Protein AF-A0A6H2C6N6-F1 (afdb_monomer_lite)

Foldseek 3Di:
DDDDDDDPPVPVDDPPDDFDWDWDWDWDDDPNDTDTDIDIDTDDPVNVVCVVVVPDDD

Organism: NCBI:txid315271

pLDDT: mean 89.24, std 7.75, range [50.47, 97.25]

Radius of gyration: 16.24 Å; chains: 1; bounding box: 39×29×37 Å

Structure (mmCIF, N/CA/C/O backbone):
data_AF-A0A6H2C6N6-F1
#
_entry.id   AF-A0A6H2C6N6-F1
#
loop_
_atom_site.group_PDB
_atom_site.id
_atom_site.type_symbol
_atom_site.label_atom_id
_atom_site.label_alt_id
_atom_site.label_comp_id
_atom_site.label_asym_id
_atom_site.label_entity_id
_atom_site.label_seq_id
_atom_site.pdbx_PDB_ins_code
_atom_site.Cartn_x
_atom_site.Cartn_y
_atom_site.Cartn_z
_atom_site.occupancy
_atom_site.B_iso_or_equiv
_atom_site.auth_seq_id
_atom_site.auth_comp_id
_atom_site.auth_asym_id
_atom_site.auth_atom_id
_atom_site.pdbx_PDB_model_num
ATO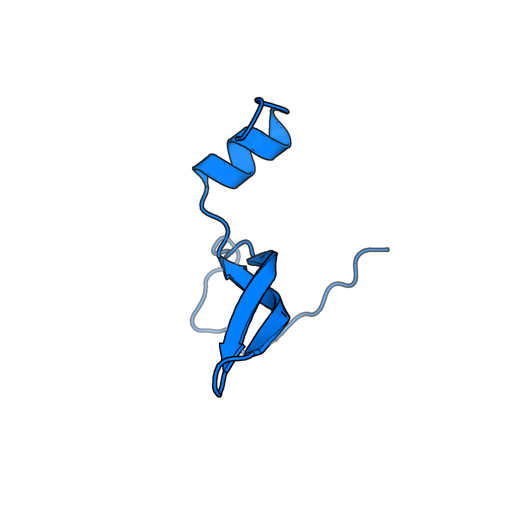M 1 N N . MET A 1 1 ? 7.858 -14.979 4.186 1.00 50.47 1 MET A N 1
ATOM 2 C CA . MET A 1 1 ? 7.811 -15.814 2.968 1.00 50.47 1 MET A CA 1
ATOM 3 C C . MET A 1 1 ? 6.999 -15.026 1.956 1.00 50.47 1 MET A C 1
ATOM 5 O O . MET A 1 1 ? 5.870 -14.687 2.277 1.00 50.47 1 MET A O 1
ATOM 9 N N . THR A 1 2 ? 7.587 -14.618 0.833 1.00 74.50 2 THR A N 1
ATOM 10 C CA . THR A 1 2 ? 6.878 -13.817 -0.178 1.00 74.50 2 THR A CA 1
ATOM 11 C C . THR A 1 2 ? 6.129 -14.762 -1.108 1.00 74.50 2 THR A C 1
ATOM 13 O O . THR A 1 2 ? 6.750 -15.628 -1.720 1.00 74.50 2 THR A O 1
ATOM 16 N N . THR A 1 3 ? 4.809 -14.624 -1.193 1.00 83.25 3 THR A N 1
ATOM 17 C CA . THR A 1 3 ? 3.980 -15.405 -2.119 1.00 83.25 3 THR A CA 1
ATOM 18 C C . THR A 1 3 ? 3.914 -14.674 -3.451 1.00 83.25 3 THR A C 1
ATOM 20 O O . THR A 1 3 ? 3.468 -13.532 -3.503 1.00 83.25 3 THR A O 1
ATOM 23 N N . ILE A 1 4 ? 4.354 -15.324 -4.528 1.00 82.25 4 ILE A N 1
ATOM 24 C CA . ILE A 1 4 ? 4.180 -14.807 -5.888 1.00 82.25 4 ILE A CA 1
ATOM 25 C C . ILE A 1 4 ? 2.834 -15.310 -6.399 1.00 82.25 4 ILE A C 1
ATOM 27 O O . ILE A 1 4 ? 2.611 -16.516 -6.483 1.00 82.25 4 ILE A O 1
ATOM 31 N N . ILE A 1 5 ? 1.949 -14.379 -6.740 1.00 82.69 5 ILE A N 1
ATOM 32 C CA . ILE A 1 5 ? 0.679 -14.665 -7.402 1.00 82.69 5 ILE A CA 1
ATOM 33 C C . ILE A 1 5 ? 0.819 -14.147 -8.830 1.00 82.69 5 ILE A C 1
ATOM 35 O O . ILE A 1 5 ? 0.952 -12.945 -9.040 1.00 82.69 5 ILE A O 1
ATOM 39 N N . ALA A 1 6 ? 0.841 -15.056 -9.803 1.00 81.88 6 ALA A N 1
ATOM 40 C CA . ALA A 1 6 ? 0.886 -14.697 -11.215 1.00 81.88 6 ALA A CA 1
ATOM 41 C C . ALA A 1 6 ? -0.539 -14.698 -11.777 1.00 81.88 6 ALA A C 1
ATOM 43 O O . ALA A 1 6 ? -1.256 -15.691 -11.651 1.00 81.88 6 ALA A O 1
ATOM 44 N N . TYR A 1 7 ? -0.936 -13.598 -12.411 1.00 81.94 7 TYR A N 1
ATOM 45 C CA . TYR A 1 7 ? -2.186 -13.507 -13.157 1.00 81.94 7 TYR A CA 1
ATOM 46 C C . TYR A 1 7 ? -1.864 -13.548 -14.653 1.00 81.94 7 TYR A C 1
ATOM 48 O O . TYR A 1 7 ? -1.277 -12.611 -15.188 1.00 81.94 7 TYR A O 1
ATOM 56 N N . ALA A 1 8 ? -2.187 -14.665 -15.309 1.00 80.31 8 ALA A N 1
ATOM 57 C CA . ALA A 1 8 ? -1.750 -14.948 -16.680 1.00 80.31 8 ALA A CA 1
ATOM 58 C C . ALA A 1 8 ? -2.400 -14.041 -17.743 1.00 80.31 8 ALA A C 1
ATOM 60 O O . ALA A 1 8 ? -1.808 -13.824 -18.795 1.00 80.31 8 ALA A O 1
ATOM 61 N N . ASP A 1 9 ? -3.573 -13.473 -17.450 1.00 85.56 9 ASP A N 1
ATOM 62 C CA . ASP A 1 9 ? -4.379 -12.711 -18.413 1.00 85.56 9 ASP A CA 1
ATOM 63 C C . ASP A 1 9 ? -4.212 -11.182 -18.280 1.00 85.56 9 ASP A C 1
ATOM 65 O O . ASP A 1 9 ? -5.029 -10.407 -18.777 1.00 85.56 9 ASP A O 1
ATOM 69 N N . ALA A 1 10 ? -3.139 -10.708 -17.637 1.00 82.00 10 ALA A N 1
ATOM 70 C CA . ALA A 1 10 ? -2.788 -9.282 -17.549 1.00 82.00 10 ALA A CA 1
ATOM 71 C C . ALA A 1 10 ? -2.177 -8.733 -18.860 1.00 82.00 10 ALA A C 1
ATOM 73 O O . ALA A 1 10 ? -1.181 -8.018 -18.838 1.00 82.00 10 ALA A O 1
ATOM 74 N N . THR A 1 11 ? -2.765 -9.031 -20.022 1.00 84.25 11 THR A N 1
ATOM 75 C CA . THR A 1 11 ? -2.205 -8.651 -21.338 1.00 84.25 11 THR A CA 1
ATOM 76 C C . THR A 1 11 ? -2.197 -7.142 -21.610 1.00 84.25 11 THR A C 1
ATOM 78 O O . THR A 1 11 ? -1.666 -6.709 -22.628 1.00 84.25 11 THR A O 1
ATOM 81 N N . ALA A 1 12 ? -2.829 -6.346 -20.744 1.00 86.19 12 ALA A N 1
ATOM 82 C CA . ALA A 1 12 ? -2.859 -4.889 -20.827 1.00 86.19 12 ALA A CA 1
ATOM 83 C C . ALA A 1 12 ? -1.612 -4.211 -20.233 1.00 86.19 12 ALA A C 1
ATOM 85 O O . ALA A 1 12 ? -1.464 -3.005 -20.413 1.00 86.19 12 ALA A O 1
ATOM 86 N N . PHE A 1 13 ? -0.750 -4.959 -19.536 1.00 84.38 13 PHE A N 1
ATOM 87 C CA . PHE A 1 13 ? 0.414 -4.424 -18.833 1.00 84.38 13 PHE A CA 1
ATOM 88 C C . PHE A 1 13 ? 1.711 -5.055 -19.336 1.00 84.38 13 PHE A C 1
ATOM 90 O O . PHE A 1 13 ? 1.754 -6.238 -19.685 1.00 84.38 13 PHE A O 1
ATOM 97 N N . ASN A 1 14 ? 2.781 -4.267 -19.337 1.00 86.81 14 ASN A N 1
ATOM 98 C CA . ASN A 1 14 ? 4.127 -4.765 -19.589 1.00 86.81 14 ASN A CA 1
ATOM 99 C C . ASN A 1 14 ? 4.734 -5.353 -18.303 1.00 86.81 14 ASN A C 1
ATOM 101 O O . ASN A 1 14 ? 4.344 -5.008 -17.190 1.00 86.81 14 ASN A O 1
ATOM 105 N N . THR A 1 15 ? 5.716 -6.249 -18.435 1.00 84.25 15 THR A N 1
ATOM 106 C CA . THR A 1 15 ? 6.342 -6.925 -17.278 1.00 84.25 1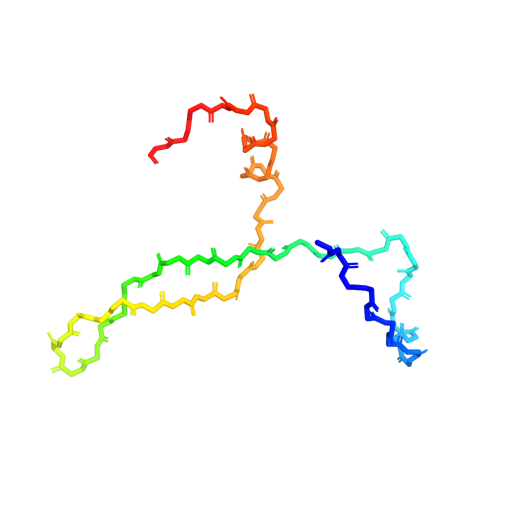5 THR A CA 1
ATOM 107 C C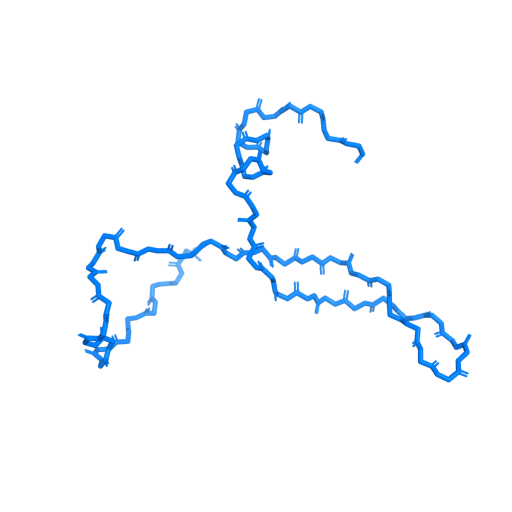 . THR A 1 15 ? 7.178 -6.004 -16.385 1.00 84.25 15 THR A C 1
ATOM 109 O O . THR A 1 15 ? 7.545 -6.386 -15.278 1.00 84.25 15 THR A O 1
ATOM 112 N N . ASP A 1 16 ? 7.530 -4.825 -16.885 1.00 86.94 16 ASP A N 1
ATOM 113 C CA . ASP A 1 16 ? 8.255 -3.761 -16.193 1.00 86.94 16 ASP A CA 1
ATOM 114 C C . ASP A 1 16 ? 7.327 -2.701 -15.577 1.00 86.94 16 ASP A C 1
ATOM 116 O O . ASP A 1 16 ? 7.793 -1.844 -14.823 1.00 86.94 16 ASP A O 1
ATOM 120 N N . GLU A 1 17 ? 6.018 -2.774 -15.831 1.00 88.56 17 GLU A N 1
ATOM 121 C CA . GLU A 1 17 ? 5.028 -1.926 -15.175 1.00 88.56 17 GLU A CA 1
ATOM 122 C C . GLU A 1 17 ? 4.670 -2.496 -13.802 1.00 88.56 17 GLU A C 1
ATOM 124 O O . GLU A 1 17 ? 4.377 -3.682 -13.640 1.00 88.56 17 GLU A O 1
ATOM 129 N N . TYR A 1 18 ? 4.681 -1.636 -12.787 1.00 87.62 18 TYR A N 1
ATOM 130 C CA . TYR A 1 18 ? 4.323 -2.024 -11.432 1.00 87.62 18 TYR A CA 1
ATOM 131 C C . TYR A 1 18 ? 3.612 -0.894 -10.699 1.00 87.62 18 TYR A C 1
ATOM 133 O O . TYR A 1 18 ? 3.824 0.292 -10.952 1.00 87.62 18 TYR A O 1
ATOM 141 N N . ILE A 1 19 ? 2.796 -1.291 -9.729 1.00 89.31 19 ILE A N 1
ATOM 142 C CA . ILE A 1 19 ? 2.252 -0.413 -8.704 1.00 89.31 19 ILE A CA 1
ATOM 143 C C . ILE A 1 19 ? 2.698 -0.946 -7.351 1.00 89.31 19 ILE A C 1
ATOM 145 O O . ILE A 1 19 ? 2.674 -2.152 -7.105 1.00 89.31 19 ILE A O 1
ATOM 149 N N . MET A 1 20 ? 3.128 -0.046 -6.474 1.00 90.94 20 MET A N 1
ATOM 150 C CA . MET A 1 20 ? 3.375 -0.390 -5.083 1.00 90.94 20 MET A CA 1
ATOM 151 C C . MET A 1 20 ? 2.166 0.014 -4.256 1.00 90.94 20 MET A C 1
ATOM 153 O O . MET A 1 20 ? 1.681 1.139 -4.359 1.00 90.94 20 MET A O 1
ATOM 157 N N . LEU A 1 21 ? 1.687 -0.923 -3.449 1.00 93.06 21 LEU A N 1
ATOM 158 C CA . LEU A 1 21 ? 0.574 -0.725 -2.537 1.00 93.06 21 LEU A CA 1
ATOM 159 C C . LEU A 1 21 ? 1.095 -0.844 -1.105 1.00 93.06 21 LEU A C 1
ATOM 161 O O . LEU A 1 21 ? 1.962 -1.677 -0.828 1.00 93.06 21 LEU A O 1
ATOM 165 N N . CYS A 1 22 ? 0.559 -0.033 -0.203 1.00 91.38 22 CYS A N 1
ATOM 166 C CA . CYS A 1 22 ? 0.781 -0.151 1.231 1.00 91.38 22 CYS A CA 1
ATOM 167 C C . CYS A 1 22 ? -0.531 -0.454 1.952 1.00 91.38 22 CYS A C 1
ATOM 169 O O . CYS A 1 22 ? -1.617 -0.186 1.438 1.00 91.38 22 CYS A O 1
ATOM 171 N N . LEU A 1 23 ? -0.406 -1.039 3.143 1.00 93.56 23 LEU A N 1
ATOM 172 C CA . LEU A 1 23 ? -1.504 -1.171 4.088 1.00 93.56 23 LEU A CA 1
ATOM 173 C C . LEU A 1 23 ? -1.400 -0.013 5.077 1.00 93.56 23 LEU A C 1
ATOM 175 O O . LEU A 1 23 ? -0.417 0.080 5.815 1.00 93.56 23 LEU A O 1
ATOM 179 N N . SER A 1 24 ? -2.397 0.857 5.060 1.00 91.00 24 SER A N 1
ATOM 180 C CA . SER A 1 24 ? -2.464 2.044 5.901 1.00 91.00 24 SER A CA 1
ATOM 181 C C . SER A 1 24 ? -3.543 1.876 6.954 1.00 91.00 24 SER A C 1
ATOM 183 O O . SER A 1 24 ? -4.648 1.415 6.672 1.00 91.00 24 SER A O 1
ATOM 185 N N . THR A 1 25 ? -3.229 2.277 8.179 1.00 93.88 25 THR A N 1
ATOM 186 C CA . THR A 1 25 ? -4.211 2.358 9.254 1.00 93.88 25 THR A CA 1
ATOM 187 C C . THR A 1 25 ? -4.884 3.724 9.205 1.00 93.88 25 THR A C 1
ATOM 189 O O . THR A 1 25 ? -4.245 4.748 9.447 1.00 93.88 25 THR A O 1
ATOM 192 N N . CYS A 1 26 ? -6.176 3.744 8.899 1.00 93.38 26 CYS A N 1
ATOM 193 C CA . CYS A 1 26 ? -6.964 4.960 8.741 1.00 93.38 26 CYS A CA 1
ATOM 194 C C . CYS A 1 26 ? -8.035 5.056 9.831 1.00 93.38 26 CYS A C 1
ATOM 196 O O . CYS A 1 26 ? -8.469 4.050 10.389 1.00 93.38 26 CYS A O 1
ATOM 198 N N . LEU A 1 27 ? -8.472 6.279 10.126 1.00 95.56 27 LEU A N 1
ATOM 199 C CA . LEU A 1 27 ? -9.619 6.532 10.993 1.00 95.56 27 LEU A CA 1
ATOM 200 C C . LEU A 1 27 ? -10.800 6.935 10.115 1.00 95.56 27 LEU A C 1
ATOM 202 O O . LEU A 1 27 ? -10.750 7.966 9.442 1.00 95.56 27 LEU A O 1
ATOM 206 N N . TYR A 1 28 ? -11.839 6.110 10.106 1.00 95.62 28 TYR A N 1
ATOM 207 C CA . TYR A 1 28 ? -13.056 6.327 9.340 1.00 95.62 28 TYR A CA 1
ATOM 208 C C . TYR A 1 28 ? -14.178 6.782 10.266 1.00 95.62 28 TYR A C 1
ATOM 210 O O . TYR A 1 28 ? -14.302 6.287 11.382 1.00 95.62 28 TYR A O 1
ATOM 218 N N . LYS A 1 29 ? -14.970 7.761 9.824 1.00 96.06 29 LYS A N 1
ATOM 219 C CA . LYS A 1 29 ? -16.098 8.278 10.598 1.00 96.06 29 LYS A CA 1
ATOM 220 C C . LYS A 1 29 ? -17.406 7.887 9.926 1.00 96.06 29 LYS A C 1
ATOM 222 O O . LYS A 1 29 ? -17.677 8.365 8.825 1.00 96.06 29 LYS A O 1
ATOM 227 N N . GLU A 1 30 ? -18.223 7.112 10.625 1.00 94.94 30 GLU A N 1
ATOM 228 C CA . GLU A 1 30 ? -19.545 6.669 10.178 1.00 94.94 30 GLU A CA 1
ATOM 229 C C . GLU A 1 30 ? -20.556 6.862 11.312 1.00 94.94 30 GLU A C 1
ATOM 231 O O . GLU A 1 30 ? -20.249 6.623 12.476 1.00 94.94 30 GLU A O 1
ATOM 236 N N . ASP A 1 31 ? -21.725 7.426 10.997 1.00 92.50 31 ASP A N 1
ATOM 237 C CA . ASP A 1 31 ? -22.810 7.704 11.956 1.00 92.50 31 ASP A CA 1
ATOM 238 C C . ASP A 1 31 ? -22.411 8.444 13.251 1.00 92.50 31 ASP A C 1
ATOM 240 O O . ASP A 1 31 ? -23.083 8.374 14.277 1.00 92.50 31 ASP A O 1
ATOM 244 N N . GLY A 1 32 ? -21.343 9.244 13.191 1.00 93.88 32 GLY A N 1
ATOM 245 C CA . GLY A 1 32 ? -20.856 10.033 14.326 1.00 93.88 32 GLY A CA 1
ATOM 246 C C . GLY A 1 32 ? -19.759 9.353 15.144 1.00 93.88 32 GLY A C 1
ATOM 247 O O . GLY A 1 32 ? -19.053 10.065 15.861 1.00 93.88 32 GLY A O 1
ATOM 248 N N . GLU A 1 33 ? -19.550 8.053 14.954 1.00 94.62 33 GLU A N 1
ATOM 249 C CA . GLU A 1 33 ? -18.504 7.255 15.593 1.00 94.62 33 GLU A CA 1
ATOM 250 C C . GLU A 1 33 ? -17.230 7.224 14.735 1.00 94.62 33 GLU A C 1
ATOM 252 O O . GLU A 1 33 ? -17.284 7.387 13.514 1.00 94.62 33 GLU A O 1
ATOM 257 N N . VAL A 1 34 ? -16.065 7.073 15.376 1.00 96.62 34 VAL A N 1
ATOM 258 C CA . VAL A 1 34 ? -14.764 6.965 14.693 1.00 96.62 34 VAL A CA 1
ATOM 259 C C . VAL A 1 34 ? -14.203 5.568 14.900 1.00 96.62 34 VAL A C 1
ATOM 261 O O . VAL A 1 34 ? -13.919 5.169 16.029 1.00 96.62 34 VAL A O 1
ATOM 264 N N . GLU A 1 35 ? -13.979 4.866 13.798 1.00 96.19 35 GLU A N 1
ATOM 265 C CA . GLU A 1 35 ? -13.463 3.505 13.773 1.00 96.19 35 GLU A CA 1
ATOM 266 C C . GLU A 1 35 ? -12.089 3.457 13.109 1.00 96.19 35 GLU A C 1
ATOM 268 O O . GLU A 1 35 ? -11.792 4.193 12.166 1.00 96.19 35 GLU A O 1
ATOM 273 N N . GLN A 1 36 ? -11.227 2.578 13.612 1.00 97.25 36 GLN A N 1
ATOM 274 C CA . GLN A 1 36 ? -9.940 2.303 12.994 1.00 97.25 36 GLN A CA 1
ATOM 275 C C . GLN A 1 36 ? -10.110 1.201 11.954 1.00 97.25 36 GLN A C 1
ATOM 277 O O . GLN A 1 36 ? -10.593 0.115 12.268 1.00 97.25 36 GLN A O 1
ATOM 282 N N . ILE A 1 37 ? -9.676 1.479 10.730 1.00 96.44 37 ILE A N 1
ATOM 283 C CA . ILE A 1 37 ? -9.749 0.550 9.607 1.00 96.44 37 ILE A CA 1
ATOM 284 C C . ILE A 1 37 ? -8.382 0.397 8.948 1.00 96.44 37 ILE A C 1
ATOM 286 O O . ILE A 1 37 ? -7.495 1.240 9.100 1.00 96.44 37 ILE A O 1
ATOM 290 N N . GLU A 1 38 ? -8.227 -0.673 8.179 1.00 97.19 38 GLU A N 1
ATOM 291 C CA . GLU A 1 38 ? -7.064 -0.885 7.327 1.00 97.19 38 GLU A CA 1
ATOM 292 C C . GLU A 1 38 ? -7.455 -0.680 5.863 1.00 97.19 38 GLU A C 1
ATOM 294 O O . GLU A 1 38 ? -8.450 -1.228 5.387 1.00 97.19 38 GLU A O 1
ATOM 299 N N . VAL A 1 39 ? -6.668 0.119 5.146 1.00 95.31 39 VAL A N 1
ATOM 300 C CA . VAL A 1 39 ? -6.910 0.477 3.748 1.00 95.31 39 VAL A CA 1
ATOM 301 C C . VAL A 1 39 ? -5.690 0.105 2.921 1.00 95.31 39 VAL A C 1
ATOM 303 O O . VAL A 1 39 ? -4.560 0.421 3.284 1.00 95.31 39 VAL A O 1
ATOM 306 N N . ILE A 1 40 ? -5.923 -0.567 1.794 1.00 95.75 40 ILE A N 1
ATOM 307 C CA . ILE A 1 40 ? -4.893 -0.779 0.778 1.00 95.75 40 ILE A CA 1
ATOM 308 C C . ILE A 1 40 ? -4.908 0.426 -0.157 1.00 95.75 40 ILE A C 1
ATOM 310 O O . ILE A 1 40 ? -5.926 0.696 -0.795 1.00 95.75 40 ILE A O 1
ATOM 314 N N . GLU A 1 41 ? -3.781 1.120 -0.274 1.00 93.50 41 GLU A N 1
ATOM 315 C CA . GLU A 1 41 ? -3.655 2.285 -1.150 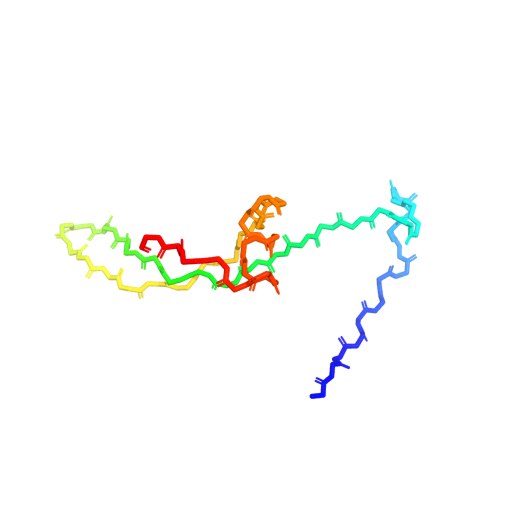1.00 93.50 41 GLU A CA 1
ATOM 316 C C . GLU A 1 41 ? -2.314 2.311 -1.899 1.00 93.50 41 GLU A C 1
ATOM 318 O O . GLU A 1 41 ? -1.335 1.716 -1.437 1.00 93.50 41 GLU A O 1
ATOM 323 N N . PRO A 1 42 ? -2.236 2.972 -3.071 1.00 94.56 42 PRO A N 1
ATOM 324 C CA . PRO A 1 42 ? -0.968 3.202 -3.748 1.00 94.56 42 PRO A CA 1
ATOM 325 C C . PRO A 1 42 ? -0.037 4.048 -2.890 1.00 94.56 42 PRO A C 1
ATOM 327 O O . PRO A 1 42 ? -0.397 5.149 -2.476 1.00 94.56 42 PRO A O 1
ATOM 330 N N . ILE A 1 43 ? 1.189 3.572 -2.685 1.00 93.38 43 ILE A N 1
ATOM 331 C CA . ILE A 1 43 ? 2.196 4.371 -1.995 1.00 93.38 43 ILE A CA 1
ATOM 332 C C . ILE A 1 43 ? 2.825 5.370 -2.979 1.00 93.38 43 ILE A C 1
ATOM 334 O O . ILE A 1 43 ? 3.324 4.966 -4.036 1.00 93.38 43 ILE A O 1
ATOM 338 N N . PRO A 1 44 ? 2.860 6.677 -2.661 1.00 92.06 44 PRO A N 1
ATOM 339 C CA . PRO A 1 44 ? 3.610 7.634 -3.461 1.00 92.06 44 PRO A CA 1
ATOM 340 C C . PRO A 1 44 ? 5.102 7.283 -3.477 1.00 92.06 44 PRO A C 1
ATOM 342 O O . PRO A 1 44 ? 5.685 6.980 -2.435 1.00 92.06 44 PRO A O 1
ATOM 345 N N . THR A 1 45 ? 5.759 7.410 -4.633 1.00 90.75 45 THR A N 1
ATOM 346 C CA . THR A 1 45 ? 7.188 7.075 -4.783 1.00 90.75 45 THR A CA 1
ATOM 347 C C . THR A 1 45 ? 8.079 7.803 -3.772 1.00 90.75 45 THR A C 1
ATOM 349 O O . THR A 1 45 ? 9.008 7.210 -3.235 1.00 90.75 45 THR A O 1
ATOM 352 N N . ALA A 1 46 ? 7.769 9.064 -3.454 1.00 91.44 46 ALA A N 1
ATOM 353 C CA . ALA A 1 46 ? 8.513 9.842 -2.461 1.00 91.44 46 ALA A CA 1
ATOM 354 C C . ALA A 1 46 ? 8.383 9.274 -1.035 1.00 91.44 46 ALA A C 1
ATOM 356 O O . ALA A 1 46 ? 9.356 9.266 -0.284 1.00 91.44 46 ALA A O 1
ATOM 357 N N . ALA A 1 47 ? 7.200 8.771 -0.666 1.00 89.94 47 ALA A N 1
ATOM 358 C CA . ALA A 1 47 ? 6.979 8.145 0.636 1.00 89.94 47 ALA A CA 1
ATOM 359 C C . ALA A 1 47 ? 7.736 6.814 0.734 1.00 89.94 47 ALA A C 1
ATOM 361 O O . ALA A 1 47 ? 8.422 6.565 1.724 1.00 89.94 47 ALA A O 1
ATOM 362 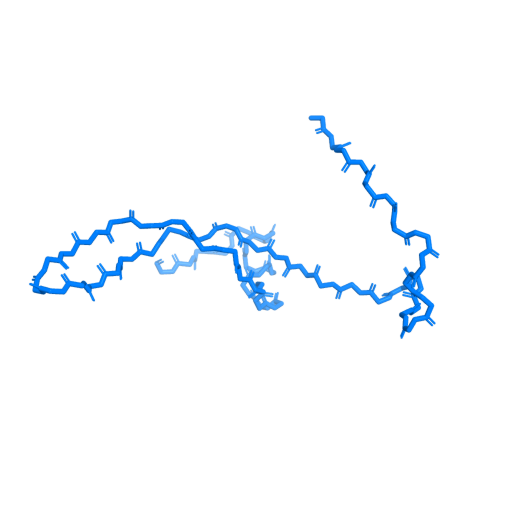N N . LEU A 1 48 ? 7.693 6.004 -0.330 1.00 91.19 48 LEU A N 1
ATOM 363 C CA . LEU A 1 48 ? 8.489 4.781 -0.422 1.00 91.19 48 LEU A CA 1
ATOM 364 C C . LEU A 1 48 ? 9.990 5.076 -0.287 1.00 91.19 48 LEU A C 1
ATOM 366 O O . LEU A 1 48 ? 10.691 4.400 0.463 1.00 91.19 48 LEU A O 1
ATOM 370 N N . GLU A 1 49 ? 10.485 6.095 -0.989 1.00 92.75 49 GLU A N 1
ATOM 371 C CA . GLU A 1 49 ? 11.886 6.503 -0.918 1.00 92.75 49 GLU A CA 1
ATOM 372 C C . GLU A 1 49 ? 12.283 6.932 0.501 1.00 92.75 49 GLU A C 1
ATOM 374 O O . GLU A 1 49 ? 13.331 6.506 0.992 1.00 92.75 49 GLU A O 1
ATOM 379 N N . ALA A 1 50 ? 11.444 7.726 1.176 1.00 93.94 50 ALA A N 1
ATOM 380 C CA . ALA A 1 50 ? 11.675 8.148 2.554 1.00 93.94 50 ALA A CA 1
ATOM 381 C C . ALA A 1 50 ? 11.762 6.951 3.513 1.00 93.94 50 ALA A C 1
ATOM 383 O O . ALA A 1 50 ? 12.697 6.886 4.312 1.00 93.94 50 ALA A O 1
ATOM 384 N N . ILE A 1 51 ? 10.862 5.970 3.375 1.00 90.19 51 ILE A N 1
ATOM 385 C CA . ILE A 1 51 ? 10.872 4.731 4.168 1.00 90.19 51 ILE A CA 1
ATOM 386 C C . ILE A 1 51 ? 12.154 3.932 3.908 1.00 90.19 51 ILE A C 1
ATOM 388 O O . ILE A 1 51 ? 12.862 3.577 4.852 1.00 90.19 51 ILE A O 1
ATOM 392 N N . CYS A 1 52 ? 12.497 3.689 2.639 1.00 91.38 52 CYS A N 1
ATOM 393 C CA . CYS A 1 52 ? 13.696 2.934 2.265 1.00 91.38 52 CYS A CA 1
ATOM 394 C C . CYS A 1 52 ? 14.988 3.600 2.759 1.00 91.38 52 CYS A C 1
ATOM 396 O O . CYS A 1 52 ? 15.929 2.911 3.150 1.00 91.38 52 CYS A O 1
ATOM 398 N N . LYS A 1 53 ? 15.037 4.937 2.751 1.00 95.88 53 LYS A N 1
ATOM 399 C CA . LYS A 1 53 ? 16.179 5.728 3.233 1.00 95.88 53 LYS A CA 1
ATOM 400 C C . LYS A 1 53 ? 16.136 6.020 4.733 1.00 95.88 53 LYS A C 1
ATOM 402 O O . LYS A 1 53 ? 17.054 6.671 5.227 1.00 95.88 53 LYS A O 1
ATOM 407 N N . GLN A 1 54 ? 15.103 5.563 5.443 1.00 92.00 54 GLN A N 1
ATOM 408 C CA . GLN A 1 54 ? 14.880 5.849 6.864 1.00 92.00 54 GLN A CA 1
ATOM 409 C C . GLN A 1 54 ? 14.900 7.354 7.183 1.00 92.00 54 GLN A C 1
ATOM 411 O O . GLN A 1 54 ? 15.387 7.783 8.229 1.00 92.00 54 GLN A O 1
ATOM 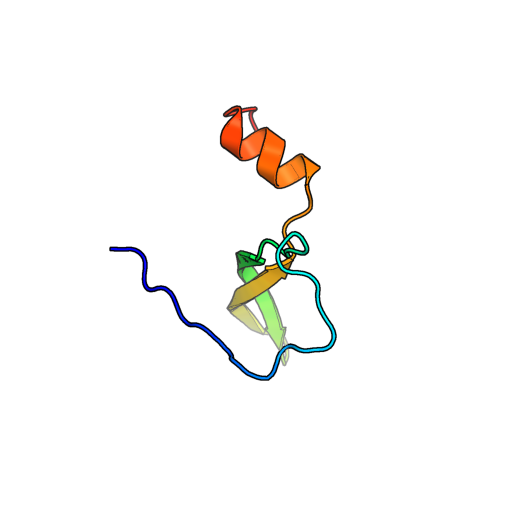416 N N . ILE A 1 55 ? 14.387 8.172 6.263 1.00 94.88 55 ILE A N 1
ATOM 417 C CA . ILE A 1 55 ? 14.218 9.606 6.489 1.00 94.88 55 ILE A CA 1
ATOM 418 C C . ILE A 1 55 ? 13.065 9.772 7.486 1.00 94.88 55 ILE A C 1
ATOM 420 O O . ILE A 1 55 ? 12.007 9.186 7.255 1.00 94.88 55 ILE A O 1
ATOM 424 N N . PRO A 1 56 ? 13.230 10.553 8.572 1.00 89.31 56 PRO A N 1
ATOM 425 C CA . PRO A 1 56 ? 12.144 10.821 9.503 1.00 89.31 56 PRO A CA 1
ATOM 426 C C . PRO A 1 56 ? 10.931 11.390 8.766 1.00 89.31 56 PRO A C 1
ATOM 428 O O . PRO A 1 56 ? 11.001 12.460 8.160 1.00 89.31 56 PRO A O 1
ATOM 431 N N . THR A 1 57 ? 9.829 10.656 8.818 1.00 78.94 57 THR A N 1
ATOM 432 C CA . THR A 1 57 ? 8.512 11.121 8.393 1.00 78.94 57 THR A CA 1
ATOM 433 C C . THR A 1 57 ? 7.743 11.589 9.626 1.00 78.94 57 THR A C 1
ATOM 435 O O . THR A 1 57 ? 8.037 11.152 10.738 1.00 78.94 57 THR A O 1
ATOM 438 N N . SER A 1 58 ? 6.818 12.526 9.425 1.00 71.62 58 SER A N 1
ATOM 439 C CA . SER A 1 58 ? 5.964 13.131 10.460 1.00 71.62 58 SER A CA 1
ATOM 440 C C . SER A 1 58 ? 5.245 12.124 11.348 1.00 71.62 58 SER A C 1
ATOM 442 O O . SER A 1 58 ? 4.793 11.104 10.780 1.00 71.62 58 SER A O 1
#

Sequence (58 aa):
MTTIIAYADATAFNTDEYIMLCLSTCLYKEDGEVEQIEVIEPIPTAALEAICKQIPTS

Secondary structure (DSSP, 8-state):
-PPP---TT-TTS-TT----EEEEEEEEEETTEEEEEEEEEEPPHHHHHHHHTTPPP-